Protein AF-A0ABD6RYT0-F1 (afdb_monomer_lite)

Foldseek 3Di:
DDDPDDDDDPQLVVQVVVVCVVQVVVVHDDDPVNSCCSNVDDDLDADLLLVLLVVVVVPVVDDPVVCVPVDDPVVVVVSVVSNVVVVVVDDPVCCVVVNVVSVVVSVVSVVVNVVVVVVVVPDDDDDDPDD

pLDDT: mean 78.21, std 11.62, range [45.31, 93.5]

Secondary structure (DSSP, 8-state):
----SPPPPHHHHHHHHHHHHHHHTTT----HHHHHHHHH-------HHHHHHHHHHHHHHS-TTTTBTTB-HHHHHHHHHHHHHHHHHS-HHHHHHHHHHHHHHHHHHHHHHHHHHHHHTTSPPPPP---

Radius of gyration: 20.38 Å; chains: 1; bounding box: 51×30×61 Å

Structure (mmCIF, N/CA/C/O backbone):
data_AF-A0ABD6RYT0-F1
#
_entry.id   AF-A0ABD6RYT0-F1
#
loop_
_atom_site.group_PDB
_atom_site.id
_atom_site.type_symbol
_atom_site.label_atom_id
_atom_site.label_alt_id
_atom_site.label_comp_id
_atom_site.label_asym_id
_atom_site.label_entity_id
_atom_site.label_seq_id
_atom_site.pdbx_PDB_ins_code
_atom_site.Cartn_x
_atom_site.Cartn_y
_atom_site.Cartn_z
_atom_site.occupancy
_atom_site.B_iso_or_equiv
_atom_site.auth_seq_id
_atom_site.auth_comp_id
_atom_site.auth_asym_id
_atom_site.auth_atom_id
_atom_site.pdbx_PDB_model_num
ATOM 1 N N . MET A 1 1 ? 31.212 -16.373 -21.651 1.00 52.00 1 MET A N 1
ATOM 2 C CA . MET A 1 1 ? 30.972 -14.915 -21.635 1.00 52.00 1 MET A CA 1
ATOM 3 C C . MET A 1 1 ? 30.629 -14.516 -20.212 1.00 52.00 1 MET A C 1
ATOM 5 O O . MET A 1 1 ? 29.686 -15.074 -19.669 1.00 52.00 1 MET A O 1
ATOM 9 N N . GLN A 1 2 ? 31.404 -13.629 -19.590 1.00 59.91 2 GLN A N 1
ATOM 10 C CA . GLN A 1 2 ? 30.992 -12.993 -18.336 1.00 59.91 2 GLN A CA 1
ATOM 11 C C . GLN A 1 2 ? 30.054 -11.836 -18.697 1.00 59.91 2 GLN A C 1
ATOM 13 O O . GLN A 1 2 ? 30.388 -11.012 -19.546 1.00 59.91 2 GLN A O 1
ATOM 18 N N . CYS A 1 3 ? 28.847 -11.831 -18.134 1.00 77.25 3 CYS A N 1
ATOM 19 C CA . CYS A 1 3 ? 27.912 -10.726 -18.304 1.00 77.25 3 CYS A CA 1
ATOM 20 C C . CYS A 1 3 ? 28.431 -9.524 -17.505 1.00 77.25 3 CYS A C 1
ATOM 22 O O . CYS A 1 3 ? 28.599 -9.632 -16.294 1.00 77.25 3 CYS A O 1
ATOM 24 N N . ASN A 1 4 ? 28.656 -8.388 -18.169 1.00 80.69 4 ASN A N 1
ATOM 25 C CA . ASN A 1 4 ? 29.066 -7.134 -17.518 1.00 80.69 4 ASN A CA 1
ATOM 26 C C . ASN A 1 4 ? 27.873 -6.350 -16.928 1.00 80.69 4 ASN A C 1
ATOM 28 O O . ASN A 1 4 ? 28.035 -5.222 -16.467 1.00 80.69 4 ASN A O 1
ATOM 32 N N . GLY A 1 5 ? 26.663 -6.913 -16.983 1.00 77.94 5 GLY A N 1
ATOM 33 C CA . GLY A 1 5 ? 25.451 -6.294 -16.454 1.00 77.94 5 GLY A CA 1
ATOM 34 C C . GLY A 1 5 ? 25.340 -6.421 -14.935 1.00 77.94 5 GLY A C 1
ATOM 35 O O . GLY A 1 5 ? 25.873 -7.350 -14.327 1.00 77.94 5 GLY A O 1
ATOM 36 N N . LYS A 1 6 ? 24.595 -5.501 -14.309 1.00 81.75 6 LYS A N 1
ATOM 37 C CA . LYS A 1 6 ? 24.201 -5.652 -12.902 1.00 81.75 6 LYS A CA 1
ATOM 38 C C . LYS A 1 6 ? 23.279 -6.862 -12.764 1.00 81.75 6 LYS A C 1
ATOM 40 O O . LYS A 1 6 ? 22.287 -6.972 -13.482 1.00 81.75 6 LYS A O 1
ATOM 45 N N . VAL A 1 7 ? 23.602 -7.748 -11.826 1.00 85.12 7 VAL A N 1
ATOM 46 C CA . VAL A 1 7 ? 22.748 -8.890 -11.485 1.00 85.12 7 VAL A CA 1
ATOM 47 C C . VAL A 1 7 ? 21.449 -8.372 -10.866 1.00 85.12 7 VAL A C 1
ATOM 49 O O . VAL A 1 7 ? 21.480 -7.507 -9.989 1.00 85.12 7 VAL A O 1
ATOM 52 N N . LEU A 1 8 ? 20.315 -8.897 -11.329 1.00 85.50 8 LEU A N 1
ATOM 53 C CA . LEU A 1 8 ? 19.008 -8.573 -10.766 1.00 85.50 8 LEU A CA 1
ATOM 54 C C . LEU A 1 8 ? 18.848 -9.213 -9.383 1.00 85.50 8 LEU A C 1
ATOM 56 O O . LEU A 1 8 ? 19.217 -10.368 -9.173 1.00 85.50 8 LEU A O 1
ATOM 60 N N . ASN A 1 9 ? 18.262 -8.473 -8.445 1.00 86.38 9 ASN A N 1
ATOM 61 C CA . ASN A 1 9 ? 17.861 -9.028 -7.156 1.00 86.38 9 ASN A CA 1
ATOM 62 C C . ASN A 1 9 ? 16.555 -9.841 -7.280 1.00 86.38 9 ASN A C 1
ATOM 64 O O . ASN A 1 9 ? 15.854 -9.777 -8.290 1.00 86.38 9 ASN A O 1
ATOM 68 N N . LYS A 1 10 ? 16.210 -10.604 -6.235 1.00 83.69 10 LYS A N 1
ATOM 69 C CA . LYS A 1 10 ? 15.029 -11.482 -6.239 1.00 83.69 10 LYS A CA 1
ATOM 70 C C . LYS A 1 10 ? 13.725 -10.733 -6.541 1.00 83.69 10 LYS A C 1
ATOM 72 O O . LYS A 1 10 ? 12.930 -11.205 -7.340 1.00 83.69 10 LYS A O 1
ATOM 77 N N . GLU A 1 11 ? 13.539 -9.545 -5.971 1.00 80.19 11 GLU A N 1
ATOM 78 C CA . GLU A 1 11 ? 12.341 -8.731 -6.202 1.00 80.19 11 GLU A CA 1
ATOM 79 C C . GLU A 1 11 ? 12.227 -8.279 -7.668 1.00 80.19 11 GLU A C 1
ATOM 81 O O . GLU A 1 11 ? 11.142 -8.295 -8.248 1.00 80.19 11 GLU A O 1
ATOM 86 N N . GLN A 1 12 ? 13.347 -7.899 -8.288 1.00 83.56 12 GLN A N 1
ATOM 87 C CA . GLN A 1 12 ? 13.406 -7.563 -9.712 1.00 83.56 12 GLN A CA 1
ATOM 88 C C . GLN A 1 12 ? 13.052 -8.771 -10.589 1.00 83.56 12 GLN A C 1
ATOM 90 O O . GLN A 1 12 ? 12.293 -8.620 -11.545 1.00 83.56 12 GLN A O 1
ATOM 95 N N . VAL A 1 13 ? 13.547 -9.965 -10.247 1.00 89.94 13 VAL A N 1
ATOM 96 C CA . VAL A 1 13 ? 13.215 -11.212 -10.956 1.00 89.94 13 VAL A CA 1
ATOM 97 C C . VAL A 1 13 ? 11.726 -11.545 -10.819 1.00 89.94 13 VAL A C 1
ATOM 99 O O . VAL A 1 13 ? 11.061 -11.757 -11.831 1.00 89.94 13 VAL A O 1
ATOM 102 N N . ASP A 1 14 ? 11.172 -11.499 -9.605 1.00 86.31 14 ASP A N 1
ATOM 103 C CA . ASP A 1 14 ? 9.760 -11.809 -9.341 1.00 86.31 14 ASP A CA 1
ATOM 104 C C . ASP A 1 14 ? 8.812 -10.867 -10.111 1.00 86.31 14 ASP A C 1
ATOM 106 O O . ASP A 1 14 ? 7.800 -11.300 -10.671 1.00 86.31 1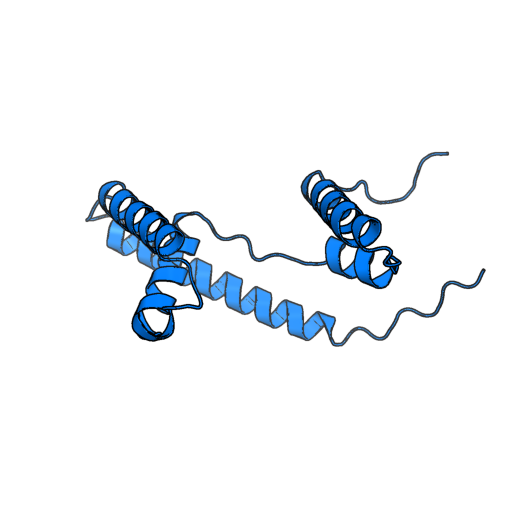4 ASP A O 1
ATOM 110 N N . LYS A 1 15 ? 9.159 -9.575 -10.211 1.00 84.00 15 LYS A N 1
ATOM 111 C CA . LYS A 1 15 ? 8.396 -8.582 -10.988 1.00 84.00 15 LYS A CA 1
ATOM 112 C C . LYS A 1 15 ? 8.401 -8.874 -12.488 1.00 84.00 15 LYS A C 1
ATOM 114 O O . LYS A 1 15 ? 7.354 -8.774 -13.131 1.00 84.00 15 LYS A O 1
ATOM 119 N N . LEU A 1 16 ? 9.554 -9.246 -13.048 1.00 89.31 16 LEU A N 1
ATOM 120 C CA . LEU A 1 16 ? 9.644 -9.656 -14.452 1.00 89.31 16 LEU A CA 1
ATOM 121 C C . LEU A 1 16 ? 8.824 -10.920 -14.706 1.00 89.31 16 LEU A C 1
ATOM 123 O O . LEU A 1 16 ? 8.090 -10.980 -15.690 1.00 89.31 16 LEU A O 1
ATOM 127 N N . GLN A 1 17 ? 8.887 -11.892 -13.795 1.00 89.56 17 GLN A N 1
ATOM 128 C CA . GLN A 1 17 ? 8.107 -13.124 -13.882 1.00 89.56 17 GLN A CA 1
ATOM 129 C C . GLN A 1 17 ? 6.600 -12.827 -13.900 1.00 89.56 17 GLN A C 1
ATOM 131 O O . GLN A 1 17 ? 5.869 -13.356 -14.737 1.00 89.56 17 GLN A O 1
ATOM 136 N N . PHE A 1 18 ? 6.135 -11.934 -13.020 1.00 84.44 18 PHE A N 1
ATOM 137 C CA . PHE A 1 18 ? 4.743 -11.486 -12.993 1.00 84.44 18 PHE A CA 1
ATOM 138 C C . PHE A 1 18 ? 4.331 -10.811 -14.306 1.00 84.44 18 PHE A C 1
ATOM 140 O O . PHE A 1 18 ? 3.269 -11.125 -14.845 1.00 84.44 18 PHE A O 1
ATOM 147 N N . MET A 1 19 ? 5.161 -9.910 -14.842 1.00 85.56 19 MET A N 1
ATOM 148 C CA . MET A 1 19 ? 4.901 -9.251 -16.124 1.00 85.56 19 MET A CA 1
ATOM 149 C C . MET A 1 19 ? 4.786 -10.279 -17.256 1.00 85.56 19 MET A C 1
ATOM 151 O O . MET A 1 19 ? 3.773 -10.304 -17.946 1.00 85.56 19 MET A O 1
ATOM 155 N N . ILE A 1 20 ? 5.757 -11.184 -17.392 1.00 88.75 20 ILE A N 1
ATOM 156 C CA . ILE A 1 20 ? 5.743 -12.239 -18.417 1.00 88.75 20 ILE A CA 1
ATOM 157 C C . ILE A 1 20 ? 4.462 -13.073 -18.313 1.00 88.75 20 ILE A C 1
ATOM 159 O O . ILE A 1 20 ? 3.759 -13.252 -19.303 1.00 88.75 20 ILE A O 1
ATOM 163 N N . ASN A 1 21 ? 4.095 -13.510 -17.107 1.00 84.88 21 ASN A N 1
ATOM 164 C CA . ASN A 1 21 ? 2.899 -14.325 -16.896 1.00 84.88 21 ASN A CA 1
ATOM 165 C C . ASN A 1 21 ? 1.598 -13.596 -17.271 1.00 84.88 21 ASN A C 1
ATOM 167 O O . ASN A 1 21 ? 0.648 -14.227 -17.725 1.00 84.88 21 ASN A O 1
ATOM 171 N N . ASN A 1 22 ? 1.526 -12.276 -17.095 1.00 79.62 22 ASN A N 1
ATOM 172 C CA . ASN A 1 22 ? 0.322 -11.510 -17.425 1.00 79.62 22 ASN A CA 1
ATOM 173 C C . ASN A 1 22 ? 0.226 -11.145 -18.909 1.00 79.62 22 ASN A C 1
ATOM 175 O O . ASN A 1 22 ? -0.880 -11.089 -19.445 1.00 79.62 22 ASN A O 1
ATOM 179 N N . TYR A 1 23 ? 1.357 -10.870 -19.556 1.00 79.62 23 TYR A N 1
ATOM 180 C CA . TYR A 1 23 ? 1.401 -10.393 -20.939 1.00 79.62 23 TYR A CA 1
ATOM 181 C C . TYR A 1 23 ? 1.364 -11.564 -21.925 1.00 79.62 23 TYR A C 1
ATOM 183 O O . TYR A 1 23 ? 0.539 -11.563 -22.840 1.00 79.62 23 TYR A O 1
ATOM 191 N N . SER A 1 24 ? 2.141 -12.623 -21.668 1.00 67.50 24 SER A N 1
ATOM 192 C CA . SER A 1 24 ? 2.161 -13.827 -22.507 1.00 67.50 24 SER A CA 1
ATOM 193 C C . SER A 1 24 ? 0.799 -14.520 -22.555 1.00 67.50 24 SER A C 1
ATOM 195 O O . SER A 1 24 ? 0.337 -14.902 -23.626 1.00 67.50 24 SER A O 1
ATOM 197 N N . ASN A 1 25 ? 0.094 -14.603 -21.421 1.00 70.75 25 ASN A N 1
ATOM 198 C CA . ASN A 1 25 ? -1.247 -15.198 -21.365 1.00 70.75 25 ASN A CA 1
ATOM 199 C C . ASN A 1 25 ? -2.320 -14.366 -22.092 1.00 70.75 25 ASN A C 1
ATOM 201 O O . ASN A 1 25 ? -3.436 -14.841 -22.285 1.00 70.75 25 ASN A O 1
ATOM 205 N N . LYS A 1 26 ? -1.997 -13.130 -22.488 1.00 78.00 26 LYS A N 1
ATOM 206 C CA . LYS A 1 26 ? -2.888 -12.215 -23.214 1.00 78.00 26 LYS A CA 1
ATOM 207 C C . LYS A 1 26 ? -2.447 -11.967 -24.660 1.00 78.00 26 LYS A C 1
ATOM 209 O O . LYS A 1 26 ? -3.053 -11.135 -25.325 1.00 78.00 26 LYS A O 1
ATOM 214 N N . GLY A 1 27 ? -1.409 -12.663 -25.138 1.00 77.62 27 GLY A N 1
ATOM 215 C CA . GLY A 1 27 ? -0.870 -12.479 -26.489 1.00 77.62 27 GLY A CA 1
ATOM 216 C C . GLY A 1 27 ? -0.315 -11.074 -26.739 1.00 77.62 27 GLY A C 1
ATOM 217 O O . GLY A 1 27 ? -0.388 -10.590 -27.863 1.00 77.62 27 GLY A O 1
ATOM 218 N N . MET A 1 28 ? 0.173 -10.400 -25.693 1.00 78.19 28 MET A N 1
ATOM 219 C CA . MET A 1 28 ? 0.727 -9.050 -25.791 1.00 78.19 28 MET A CA 1
ATOM 220 C C . MET A 1 28 ? 2.252 -9.100 -25.848 1.00 78.19 28 MET A C 1
ATOM 222 O O . MET A 1 28 ? 2.878 -9.805 -25.053 1.00 78.19 28 MET A O 1
ATOM 226 N N . ASP A 1 29 ? 2.838 -8.299 -26.735 1.00 84.75 29 ASP A N 1
ATOM 227 C CA . ASP A 1 29 ? 4.282 -8.081 -26.772 1.00 84.75 29 ASP A CA 1
ATOM 228 C C . ASP A 1 29 ? 4.749 -7.294 -25.536 1.00 84.75 29 ASP A C 1
ATOM 230 O O . ASP A 1 29 ? 4.021 -6.462 -24.990 1.00 84.75 29 ASP A O 1
ATOM 234 N N . ILE A 1 30 ? 5.978 -7.561 -25.090 1.00 82.94 30 ILE A N 1
ATOM 235 C CA . ILE A 1 30 ? 6.623 -6.851 -23.979 1.00 82.94 30 ILE A CA 1
ATOM 236 C C . ILE A 1 30 ? 7.694 -5.939 -24.570 1.00 82.94 30 ILE A C 1
ATOM 238 O O . ILE A 1 30 ? 8.675 -6.421 -25.141 1.00 82.94 30 ILE A O 1
ATOM 242 N N . CYS A 1 31 ? 7.536 -4.628 -24.416 1.00 84.12 31 CYS A N 1
ATOM 243 C CA . CYS A 1 31 ? 8.518 -3.668 -24.903 1.00 84.12 31 CYS A CA 1
ATOM 244 C C . CYS A 1 31 ? 9.648 -3.461 -23.885 1.00 84.12 31 CYS A C 1
ATOM 246 O O . CYS A 1 31 ? 9.459 -3.585 -22.674 1.00 84.12 31 CYS A O 1
ATOM 248 N N . THR A 1 32 ? 10.835 -3.063 -24.353 1.00 81.25 32 THR A N 1
ATOM 249 C CA . THR A 1 32 ? 11.958 -2.715 -23.462 1.00 81.25 32 THR A CA 1
ATOM 250 C C . THR A 1 32 ? 11.574 -1.613 -22.471 1.00 81.25 32 THR A C 1
ATOM 252 O O . THR A 1 32 ? 11.953 -1.684 -21.307 1.00 81.25 32 THR A O 1
ATOM 255 N N . CYS A 1 33 ? 10.743 -0.649 -22.881 1.00 79.50 33 CYS A N 1
ATOM 256 C CA . CYS A 1 33 ? 10.225 0.383 -21.982 1.00 79.50 33 CYS A CA 1
ATOM 257 C C . CYS A 1 33 ? 9.319 -0.181 -20.868 1.00 79.50 33 CYS A C 1
ATOM 259 O O . CYS A 1 33 ? 9.303 0.367 -19.767 1.00 79.50 33 CYS A O 1
ATOM 261 N N . ASP A 1 34 ? 8.612 -1.295 -21.096 1.00 79.75 34 ASP A N 1
ATOM 262 C CA . ASP A 1 34 ? 7.842 -1.982 -20.052 1.00 79.75 34 ASP A CA 1
ATOM 263 C C . ASP A 1 34 ? 8.764 -2.646 -19.033 1.00 79.75 34 ASP A C 1
ATOM 265 O O . ASP A 1 34 ? 8.560 -2.501 -17.827 1.00 79.75 34 ASP A O 1
ATOM 269 N N . VAL A 1 35 ? 9.816 -3.312 -19.516 1.00 84.62 35 VAL A N 1
ATOM 270 C CA . VAL A 1 35 ? 10.865 -3.913 -18.682 1.00 84.62 35 VAL A CA 1
ATOM 271 C C . VAL A 1 35 ? 11.547 -2.840 -17.834 1.00 84.62 35 VAL A C 1
ATOM 273 O O . VAL A 1 35 ? 11.646 -2.986 -16.617 1.00 84.62 35 VAL A O 1
ATOM 276 N N . GLU A 1 36 ? 11.979 -1.740 -18.449 1.00 80.88 36 GLU A N 1
ATOM 277 C CA . GLU A 1 36 ? 12.622 -0.619 -17.761 1.00 80.88 36 GLU A CA 1
ATOM 278 C C . GLU A 1 36 ? 11.694 0.007 -16.727 1.00 80.88 36 GLU A C 1
ATOM 280 O O . GLU A 1 36 ? 12.107 0.220 -15.590 1.00 80.88 36 GLU A O 1
ATOM 285 N N . ARG A 1 37 ? 10.424 0.234 -17.074 1.00 78.00 37 ARG A N 1
ATOM 286 C CA . ARG A 1 37 ? 9.412 0.718 -16.132 1.00 78.00 37 ARG A CA 1
ATOM 287 C C . ARG A 1 37 ? 9.255 -0.225 -14.944 1.00 78.00 37 ARG A C 1
ATOM 289 O O . ARG A 1 37 ? 9.202 0.238 -13.813 1.00 78.00 37 ARG A O 1
ATOM 296 N N . VAL A 1 38 ? 9.202 -1.536 -15.162 1.00 80.19 38 VAL A N 1
ATOM 297 C CA . VAL A 1 38 ? 9.062 -2.528 -14.085 1.00 80.19 38 VAL A CA 1
ATOM 298 C C . VAL A 1 38 ? 10.313 -2.596 -13.201 1.00 80.19 38 VAL A C 1
ATOM 300 O O . VAL A 1 38 ? 10.193 -2.704 -11.977 1.00 80.19 38 VAL A O 1
ATOM 303 N N . LEU A 1 39 ? 11.502 -2.508 -13.799 1.00 80.31 39 LEU A N 1
ATOM 304 C CA . LEU A 1 39 ? 12.783 -2.636 -13.103 1.00 80.31 39 LEU A CA 1
ATOM 305 C C . LEU A 1 39 ? 13.237 -1.353 -12.399 1.00 80.31 39 LEU A C 1
ATOM 307 O O . LEU A 1 39 ? 13.896 -1.445 -11.363 1.00 80.31 39 LEU A O 1
ATOM 311 N N . ASN A 1 40 ? 12.876 -0.183 -12.928 1.00 72.50 40 ASN A N 1
ATOM 312 C CA . ASN A 1 40 ? 13.235 1.125 -12.372 1.00 72.50 40 ASN A CA 1
ATOM 313 C C . ASN A 1 40 ? 12.174 1.693 -11.428 1.00 72.50 40 ASN A C 1
ATOM 315 O O . ASN A 1 40 ? 12.405 2.735 -10.811 1.00 72.50 40 ASN A O 1
ATOM 319 N N . LYS A 1 41 ? 11.021 1.029 -11.283 1.00 67.44 41 LYS A N 1
ATOM 320 C CA . LYS A 1 41 ? 9.986 1.479 -10.357 1.00 67.44 41 LYS A CA 1
ATOM 321 C C . LYS A 1 41 ? 10.471 1.334 -8.920 1.00 67.44 41 LYS A C 1
ATOM 323 O O . LYS A 1 41 ? 10.495 0.235 -8.355 1.00 67.44 41 LYS A O 1
ATOM 328 N N . GLN A 1 42 ? 10.836 2.468 -8.334 1.00 63.88 42 GLN A N 1
ATOM 329 C CA . GLN A 1 42 ? 11.005 2.588 -6.898 1.00 63.88 42 GLN A CA 1
ATOM 330 C C . GLN A 1 42 ? 9.614 2.510 -6.279 1.00 63.88 42 GLN A C 1
ATOM 332 O O . GLN A 1 42 ? 8.785 3.394 -6.465 1.00 63.88 42 GLN A O 1
ATOM 337 N N . TYR A 1 43 ? 9.329 1.405 -5.601 1.00 65.12 43 TYR A N 1
ATOM 338 C CA . TYR A 1 43 ? 8.140 1.327 -4.772 1.00 65.12 43 TYR A CA 1
ATOM 339 C C . TYR A 1 43 ? 8.495 1.875 -3.403 1.00 65.12 43 TYR A C 1
ATOM 341 O O . TYR A 1 43 ? 9.441 1.404 -2.767 1.00 65.12 43 TYR A O 1
ATOM 349 N N . MET A 1 44 ? 7.713 2.846 -2.943 1.00 80.94 44 MET A N 1
ATOM 350 C CA . MET A 1 44 ? 7.798 3.304 -1.569 1.00 80.94 44 MET A CA 1
ATOM 351 C C . MET A 1 44 ? 7.567 2.113 -0.627 1.00 80.94 44 MET A C 1
ATOM 353 O O . MET A 1 44 ? 6.516 1.467 -0.651 1.00 80.94 44 MET A O 1
ATOM 357 N N . LYS A 1 45 ? 8.569 1.795 0.198 1.00 85.62 45 LYS A N 1
ATOM 358 C CA . LYS A 1 45 ? 8.503 0.680 1.144 1.00 85.62 45 LYS A CA 1
ATOM 359 C C . LYS A 1 45 ? 8.030 1.177 2.509 1.00 85.62 45 LYS A C 1
ATOM 361 O O . LYS A 1 45 ? 8.798 1.770 3.267 1.00 85.62 45 LYS A O 1
ATOM 366 N N . LEU A 1 46 ? 6.767 0.891 2.813 1.00 88.00 46 LEU A N 1
ATOM 367 C CA . LEU A 1 46 ? 6.165 1.151 4.121 1.00 88.00 46 LEU A CA 1
ATOM 368 C C . LEU A 1 46 ? 6.216 -0.088 5.030 1.00 88.00 46 LEU A C 1
ATOM 370 O O . LEU A 1 46 ? 6.041 -1.220 4.557 1.00 88.00 46 LEU A O 1
ATOM 374 N N . THR A 1 47 ? 6.433 0.117 6.328 1.00 89.06 47 THR A N 1
ATOM 375 C CA . THR A 1 47 ? 6.311 -0.913 7.372 1.00 89.06 47 THR A CA 1
ATOM 376 C C . THR A 1 47 ? 4.842 -1.301 7.597 1.00 89.06 47 THR A C 1
ATOM 378 O O . THR A 1 47 ? 3.931 -0.696 7.030 1.00 89.06 47 THR A O 1
ATOM 381 N N . LYS A 1 48 ? 4.581 -2.344 8.401 1.00 86.38 48 LYS A N 1
ATOM 382 C CA . LYS A 1 48 ? 3.206 -2.771 8.730 1.00 86.38 48 LYS A CA 1
ATOM 383 C C . LYS A 1 48 ? 2.430 -1.640 9.422 1.00 86.38 48 LYS A C 1
ATOM 385 O O . LYS A 1 48 ? 1.324 -1.333 8.988 1.00 86.38 48 LYS A O 1
ATOM 390 N N . LEU A 1 49 ? 3.047 -1.002 10.420 1.00 86.69 49 LEU A N 1
ATOM 391 C CA . LEU A 1 49 ? 2.477 0.134 11.145 1.00 86.69 49 LEU A CA 1
ATOM 392 C C . LEU A 1 49 ? 2.220 1.321 10.209 1.00 86.69 49 LEU A C 1
ATOM 394 O O . LEU A 1 49 ? 1.109 1.837 10.154 1.00 86.69 49 LEU A O 1
ATOM 398 N N . GLU A 1 50 ? 3.209 1.684 9.388 1.00 89.19 50 GLU A N 1
ATOM 399 C CA . GLU A 1 50 ? 3.084 2.817 8.468 1.00 89.19 50 GLU A CA 1
ATOM 400 C C . GLU A 1 50 ? 1.949 2.631 7.442 1.00 89.19 50 GLU A C 1
ATOM 402 O O . GLU A 1 50 ? 1.211 3.568 7.141 1.00 89.19 50 GLU A O 1
ATOM 407 N N . LYS A 1 51 ? 1.770 1.411 6.911 1.00 88.69 51 LYS A N 1
ATOM 408 C CA . LYS A 1 51 ? 0.665 1.093 5.986 1.00 88.69 51 LYS A CA 1
ATOM 409 C C . LYS A 1 51 ? -0.697 1.260 6.642 1.00 88.69 51 LYS A C 1
ATOM 411 O O . LYS A 1 51 ? -1.627 1.736 6.001 1.00 88.69 51 LYS A O 1
ATOM 416 N N . VAL A 1 52 ? -0.811 0.829 7.894 1.00 87.12 52 VAL A N 1
ATOM 417 C CA . VAL A 1 52 ? -2.061 0.897 8.645 1.00 87.12 52 VAL A CA 1
ATOM 418 C C . VAL A 1 52 ? -2.407 2.338 8.994 1.00 87.12 52 VAL A C 1
ATOM 420 O O . VAL A 1 52 ? -3.534 2.746 8.741 1.00 87.12 52 VAL A O 1
ATOM 423 N N . ILE A 1 53 ? -1.442 3.133 9.459 1.00 86.19 53 ILE A N 1
ATOM 424 C CA . ILE A 1 53 ? -1.644 4.567 9.708 1.00 86.19 53 ILE A CA 1
ATOM 425 C C . ILE A 1 53 ? -2.093 5.281 8.426 1.00 86.19 53 ILE A C 1
ATOM 427 O O . ILE A 1 53 ? -3.099 5.990 8.433 1.00 86.19 53 ILE A O 1
ATOM 431 N N . ALA A 1 54 ? -1.412 5.038 7.300 1.00 87.69 54 ALA A N 1
ATOM 432 C CA . ALA A 1 54 ? -1.795 5.628 6.019 1.00 87.69 54 ALA A CA 1
ATOM 433 C C . ALA A 1 54 ? -3.231 5.246 5.604 1.00 87.69 54 ALA A C 1
ATOM 435 O O . ALA A 1 54 ? -3.992 6.108 5.166 1.00 87.69 54 ALA A O 1
ATOM 436 N N . LEU A 1 55 ? -3.627 3.979 5.777 1.00 86.62 55 LEU A N 1
ATOM 437 C CA . LEU A 1 55 ? -4.996 3.526 5.505 1.00 86.62 55 LEU A CA 1
ATOM 438 C C . LEU A 1 55 ? -6.021 4.176 6.439 1.00 86.62 55 LEU A C 1
ATOM 440 O O . LEU A 1 55 ? -7.073 4.586 5.962 1.00 86.62 55 LEU A O 1
ATOM 444 N N . SER A 1 56 ? -5.719 4.312 7.732 1.00 82.56 56 SER A N 1
ATOM 445 C CA . SER A 1 56 ? -6.599 4.973 8.703 1.00 82.56 56 SER A CA 1
ATOM 446 C C . SER A 1 56 ? -6.869 6.430 8.325 1.00 82.56 56 SER A C 1
ATOM 448 O O . SER A 1 56 ? -8.014 6.874 8.365 1.00 82.56 56 SER A O 1
ATOM 450 N N . ILE A 1 57 ? -5.839 7.164 7.888 1.00 83.81 57 ILE A N 1
ATOM 451 C CA . ILE A 1 57 ? -5.989 8.544 7.400 1.00 83.81 57 ILE A CA 1
ATOM 452 C C . ILE A 1 57 ? -6.910 8.583 6.173 1.00 83.81 57 ILE A C 1
ATOM 454 O O . ILE A 1 57 ? -7.819 9.408 6.115 1.00 83.81 57 ILE A O 1
ATOM 458 N N . VAL A 1 58 ? -6.713 7.673 5.213 1.00 83.62 58 VAL A N 1
ATOM 459 C CA . VAL A 1 58 ? -7.547 7.594 4.002 1.00 83.62 58 VAL A CA 1
ATOM 460 C C . VAL A 1 58 ? -8.994 7.226 4.338 1.00 83.62 58 VAL A C 1
ATOM 462 O O . VAL A 1 58 ? -9.909 7.852 3.811 1.00 83.62 58 V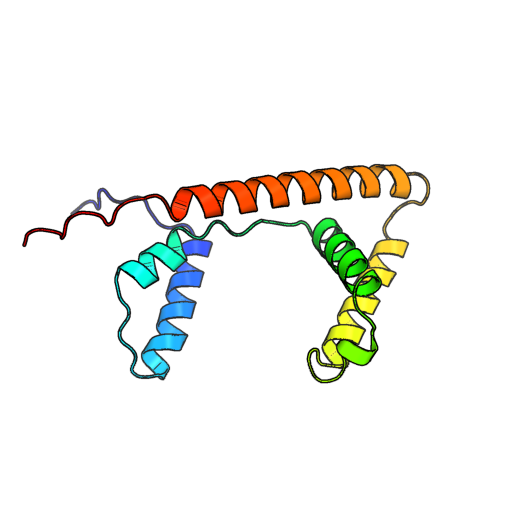AL A O 1
ATOM 465 N N . PHE A 1 59 ? -9.225 6.266 5.237 1.00 81.12 59 PHE A N 1
ATOM 466 C CA . PHE A 1 59 ? -10.572 5.897 5.682 1.00 81.12 59 PHE A CA 1
ATOM 467 C C . PHE A 1 59 ? -11.281 7.028 6.424 1.00 81.12 59 PHE A C 1
ATOM 469 O O . PHE A 1 59 ? -12.491 7.154 6.303 1.00 81.12 59 PHE A O 1
ATOM 476 N N . ASN A 1 60 ? -10.547 7.873 7.149 1.00 80.75 60 ASN A N 1
ATOM 477 C CA . ASN A 1 60 ? -11.125 9.062 7.776 1.00 80.75 60 ASN A CA 1
ATOM 478 C C . ASN A 1 60 ? -11.445 10.168 6.756 1.00 80.75 60 ASN A C 1
ATOM 480 O O . ASN A 1 60 ? -12.283 11.024 7.029 1.00 80.75 60 ASN A O 1
ATOM 484 N N . ALA A 1 61 ? -10.772 10.171 5.602 1.00 85.19 61 ALA A N 1
ATOM 485 C CA . ALA A 1 61 ? -10.954 11.169 4.552 1.00 85.19 61 ALA A CA 1
ATOM 486 C C . ALA A 1 61 ? -12.052 10.807 3.534 1.00 85.19 61 ALA A C 1
ATOM 488 O O . ALA A 1 61 ? -12.533 11.697 2.836 1.00 85.19 61 ALA A O 1
ATOM 489 N N . ILE A 1 62 ? -12.436 9.530 3.430 1.00 81.44 62 ILE A N 1
ATOM 490 C CA . ILE A 1 62 ? -13.419 9.017 2.462 1.00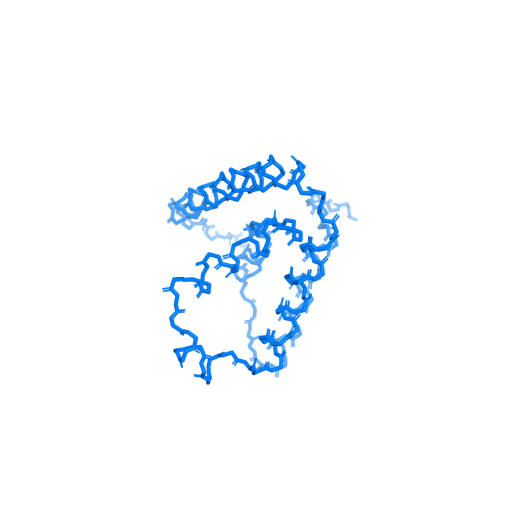 81.44 62 ILE A CA 1
ATOM 491 C C . ILE A 1 62 ? -14.626 8.453 3.217 1.00 81.44 62 ILE A C 1
ATOM 493 O O . ILE A 1 62 ? -14.455 7.688 4.164 1.00 81.44 62 ILE A O 1
ATOM 497 N N . ASP A 1 63 ? -15.854 8.770 2.790 1.00 76.75 63 ASP A N 1
ATOM 498 C CA . ASP A 1 63 ? -17.041 8.156 3.398 1.00 76.75 63 ASP A CA 1
ATOM 499 C C . ASP A 1 63 ? -17.033 6.641 3.137 1.00 76.75 63 ASP A C 1
ATOM 501 O O . ASP A 1 63 ? -16.937 6.165 2.006 1.00 76.75 63 ASP A O 1
ATOM 505 N N . THR A 1 64 ? -17.192 5.862 4.202 1.00 71.06 64 THR A N 1
ATOM 506 C CA . THR A 1 64 ? -17.351 4.403 4.155 1.00 71.06 64 THR A CA 1
ATOM 507 C C . THR A 1 64 ? -18.392 3.902 3.148 1.00 71.06 64 THR A C 1
ATOM 509 O O . THR A 1 64 ? -18.251 2.796 2.630 1.00 71.06 64 THR A O 1
ATOM 512 N N . LYS A 1 65 ? -19.416 4.703 2.832 1.00 74.19 65 LYS A N 1
ATOM 513 C CA . LYS A 1 65 ? -20.425 4.389 1.811 1.00 74.19 65 LYS A CA 1
ATOM 514 C C . LYS A 1 65 ? -19.886 4.506 0.387 1.00 74.19 65 LYS A C 1
ATOM 516 O O . LYS A 1 65 ? -20.322 3.757 -0.477 1.00 74.19 65 LYS A O 1
ATOM 521 N N . GLU A 1 66 ? -18.936 5.407 0.147 1.00 77.69 66 GLU A N 1
ATOM 522 C CA . GLU A 1 66 ? -18.256 5.565 -1.147 1.00 77.69 66 GLU A CA 1
ATOM 523 C C . GLU A 1 66 ? -17.242 4.442 -1.406 1.00 77.69 66 GLU A C 1
ATOM 525 O O . GLU A 1 66 ? -16.864 4.189 -2.546 1.00 77.69 66 GLU A O 1
ATOM 530 N N . LEU A 1 67 ? -16.828 3.721 -0.360 1.00 76.81 67 LEU A N 1
ATOM 531 C CA . LEU A 1 67 ? -16.018 2.508 -0.496 1.00 76.81 67 LEU A CA 1
ATOM 532 C C . LEU A 1 67 ? -16.850 1.288 -0.928 1.00 76.81 67 LEU A C 1
ATOM 534 O O . LEU A 1 67 ? -16.276 0.317 -1.438 1.00 76.81 67 LEU A O 1
ATOM 538 N N . ASP A 1 68 ? -18.176 1.321 -0.747 1.00 70.56 68 ASP A N 1
ATOM 539 C CA . ASP A 1 68 ? -19.066 0.219 -1.120 1.00 70.56 68 ASP A CA 1
ATOM 540 C C . ASP A 1 68 ? -19.075 0.040 -2.646 1.00 70.56 68 ASP A C 1
ATOM 542 O O . ASP A 1 68 ? -19.220 0.985 -3.417 1.00 70.56 68 ASP A O 1
ATOM 546 N N . GLY A 1 69 ? -18.841 -1.191 -3.101 1.00 76.81 69 GLY A N 1
ATOM 547 C CA . GLY A 1 69 ? -18.672 -1.515 -4.523 1.00 76.81 69 GLY A CA 1
ATOM 548 C C . GLY A 1 69 ? -17.262 -1.294 -5.094 1.00 76.81 69 GLY A C 1
ATOM 549 O O . GLY A 1 69 ? -16.939 -1.900 -6.116 1.00 76.81 69 GLY A O 1
ATOM 550 N N . HIS A 1 70 ? -16.392 -0.525 -4.428 1.00 83.00 70 HIS A N 1
ATOM 551 C CA . HIS A 1 70 ? -14.995 -0.319 -4.849 1.00 83.00 70 HIS A CA 1
ATOM 552 C C . HIS A 1 70 ? -14.006 -1.215 -4.096 1.00 83.00 70 HIS A C 1
ATOM 554 O O . HIS A 1 70 ? -13.012 -1.675 -4.667 1.00 83.00 70 HIS A O 1
ATOM 560 N N . VAL A 1 71 ? -14.291 -1.505 -2.826 1.00 81.75 71 VAL A N 1
ATOM 561 C CA . VAL A 1 71 ? -13.523 -2.444 -2.002 1.00 81.75 71 VAL A CA 1
ATOM 562 C C . VAL A 1 71 ? -14.454 -3.550 -1.515 1.00 81.75 71 VAL A C 1
ATOM 564 O O . VAL A 1 71 ? -15.559 -3.290 -1.044 1.00 81.75 71 VAL A O 1
ATOM 567 N N . SER A 1 72 ? -14.030 -4.814 -1.630 1.00 86.38 72 SER A N 1
ATOM 568 C CA . SER A 1 72 ? -14.845 -5.924 -1.131 1.00 86.38 72 SER A CA 1
ATOM 569 C C . SER A 1 72 ? -14.967 -5.867 0.394 1.00 86.38 72 SER A C 1
ATOM 571 O O . SER A 1 72 ? -13.999 -5.589 1.104 1.00 86.38 72 SER A O 1
ATOM 573 N N . LYS A 1 73 ? -16.158 -6.195 0.904 1.00 83.69 73 LYS A N 1
ATOM 574 C CA . LYS A 1 73 ? -16.454 -6.212 2.347 1.00 83.69 73 LYS A CA 1
ATOM 575 C C . LYS A 1 73 ? -15.500 -7.111 3.138 1.00 83.69 73 LYS A C 1
ATOM 577 O O . LYS A 1 73 ? -15.104 -6.758 4.241 1.00 83.69 73 LYS A O 1
ATOM 582 N N . GLU A 1 74 ? -15.089 -8.232 2.548 1.00 86.81 74 GLU A N 1
ATOM 583 C CA . GLU A 1 74 ? -14.097 -9.148 3.123 1.00 86.81 74 GLU A CA 1
ATOM 584 C C . GLU A 1 74 ? -12.741 -8.462 3.343 1.00 86.81 74 GLU A C 1
ATOM 586 O O . GLU A 1 74 ? -12.219 -8.483 4.453 1.00 86.81 74 GLU A O 1
ATOM 591 N N . LYS A 1 75 ? -12.222 -7.742 2.336 1.00 85.94 75 LYS A N 1
ATOM 592 C CA . LYS A 1 75 ? -10.955 -7.003 2.457 1.00 85.94 75 LYS A CA 1
ATOM 593 C C . LYS A 1 75 ? -11.029 -5.906 3.515 1.00 85.94 75 LYS A C 1
ATOM 595 O O . LYS A 1 75 ? -10.066 -5.715 4.250 1.00 85.94 75 LYS A O 1
ATOM 600 N N . LEU A 1 76 ? -12.155 -5.192 3.596 1.00 83.06 76 LEU A N 1
ATOM 601 C CA . LEU A 1 76 ? -12.374 -4.189 4.642 1.00 83.06 76 LEU A CA 1
ATOM 602 C C . LEU A 1 76 ? -12.370 -4.836 6.031 1.00 83.06 76 LEU A C 1
ATOM 604 O O . LEU A 1 76 ? -11.689 -4.348 6.927 1.00 83.06 76 LEU A O 1
ATOM 608 N N . SER A 1 77 ? -13.073 -5.960 6.193 1.00 85.75 77 SER A N 1
ATOM 609 C CA . SER A 1 77 ? -13.108 -6.699 7.457 1.00 85.75 77 SER A CA 1
ATOM 610 C C . SER A 1 77 ? -11.720 -7.176 7.887 1.00 85.75 77 SER A C 1
ATOM 612 O O . SER A 1 77 ? -11.360 -7.019 9.051 1.00 85.75 77 SER A O 1
ATOM 614 N N . ASP A 1 78 ? -10.918 -7.709 6.967 1.00 88.62 78 ASP A N 1
ATOM 615 C CA . ASP A 1 78 ? -9.572 -8.185 7.287 1.00 88.62 78 ASP A CA 1
ATOM 616 C C . ASP A 1 78 ? -8.622 -7.046 7.666 1.00 88.62 78 ASP A C 1
ATOM 618 O O . ASP A 1 78 ? -7.843 -7.179 8.608 1.00 88.62 78 ASP A O 1
ATOM 622 N N . VAL A 1 79 ? -8.713 -5.900 6.985 1.00 84.62 79 VAL A N 1
ATOM 623 C CA . VAL A 1 79 ? -7.920 -4.713 7.336 1.00 84.62 79 VAL A CA 1
ATOM 624 C C . VAL A 1 79 ? -8.319 -4.167 8.708 1.00 84.62 79 VAL A C 1
ATOM 626 O O . VAL A 1 79 ? -7.432 -3.839 9.493 1.00 84.62 79 VAL A O 1
ATOM 629 N N . LEU A 1 80 ? -9.615 -4.124 9.037 1.00 83.62 80 LEU A N 1
ATOM 630 C 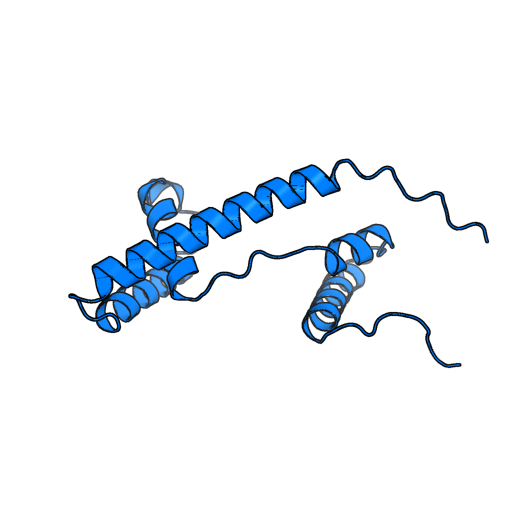CA . LEU A 1 80 ? -10.085 -3.689 10.358 1.00 83.62 80 LEU A CA 1
ATOM 631 C C . LEU A 1 80 ? -9.525 -4.566 11.485 1.00 83.62 80 LEU A C 1
ATOM 633 O O . LEU A 1 80 ? -9.014 -4.030 12.464 1.00 83.62 80 LEU A O 1
ATOM 637 N N . LYS A 1 81 ? -9.498 -5.894 11.308 1.00 86.62 81 LYS A N 1
ATOM 638 C CA . LYS A 1 81 ? -8.880 -6.812 12.284 1.00 86.62 81 LYS A CA 1
ATOM 639 C C . LYS A 1 81 ? -7.392 -6.532 12.489 1.00 86.62 81 LYS A C 1
ATOM 641 O O . LYS A 1 81 ? -6.892 -6.620 13.604 1.00 86.62 81 LYS A O 1
ATOM 646 N N . ILE A 1 82 ? -6.665 -6.206 11.416 1.00 85.19 82 ILE A N 1
ATOM 647 C CA . ILE A 1 82 ? -5.238 -5.863 11.507 1.00 85.19 82 ILE A CA 1
ATOM 648 C C . ILE A 1 82 ? -5.046 -4.559 12.290 1.00 85.19 82 ILE A C 1
ATOM 650 O O . ILE A 1 82 ? -4.100 -4.464 13.070 1.00 85.19 82 ILE A O 1
ATOM 654 N N . ILE A 1 83 ? -5.925 -3.572 12.085 1.00 82.25 83 ILE A N 1
ATOM 655 C CA . ILE A 1 83 ? -5.906 -2.301 12.821 1.00 82.25 83 ILE A CA 1
ATOM 656 C C . ILE A 1 83 ? -6.137 -2.549 14.315 1.00 82.25 83 ILE A C 1
ATOM 658 O O . ILE A 1 83 ? -5.391 -2.022 15.133 1.00 82.25 83 ILE A O 1
ATOM 662 N N . GLU A 1 84 ? -7.138 -3.354 14.669 1.00 81.62 84 GLU A N 1
ATOM 663 C CA . GLU A 1 84 ? -7.452 -3.699 16.062 1.00 81.62 84 GLU A CA 1
ATOM 664 C C . GLU A 1 84 ? -6.298 -4.448 16.738 1.00 81.62 84 GLU A C 1
ATOM 666 O O . 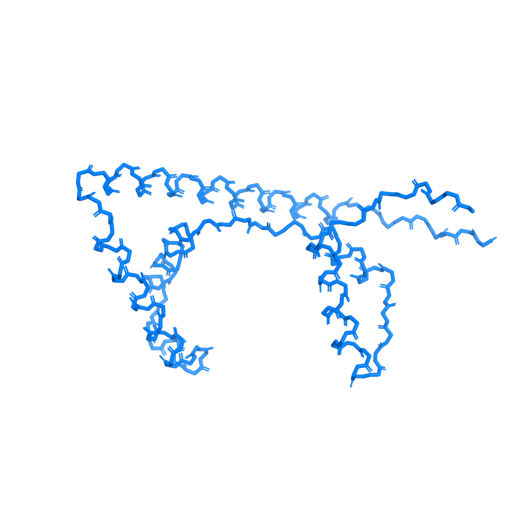GLU A 1 84 ? -5.835 -4.021 17.790 1.00 81.62 84 GLU A O 1
ATOM 671 N N . ALA A 1 85 ? -5.760 -5.489 16.096 1.00 83.19 85 ALA A N 1
ATOM 672 C CA . ALA A 1 85 ? -4.643 -6.257 16.645 1.00 83.19 85 ALA A CA 1
ATOM 673 C C . ALA A 1 85 ? -3.387 -5.397 16.868 1.00 83.19 85 ALA A C 1
ATOM 675 O O . ALA A 1 85 ? -2.689 -5.560 17.862 1.00 83.19 85 ALA A O 1
ATOM 676 N N . LEU A 1 86 ? -3.101 -4.452 15.967 1.00 79.06 86 LEU A N 1
ATOM 677 C CA . LEU A 1 86 ? -1.971 -3.537 16.142 1.00 79.06 86 LEU A CA 1
ATOM 678 C C . LEU A 1 86 ? -2.167 -2.575 17.315 1.00 79.06 86 LEU A C 1
ATOM 680 O O . LEU A 1 86 ? -1.193 -2.266 17.987 1.00 79.06 86 LEU A O 1
ATOM 684 N N . LYS A 1 87 ? -3.398 -2.123 17.579 1.00 73.25 87 LYS A N 1
ATOM 685 C CA . LYS A 1 87 ? -3.688 -1.290 18.757 1.00 73.25 87 LYS A CA 1
ATOM 686 C C . LYS A 1 87 ? -3.446 -2.040 20.065 1.00 73.25 87 LYS A C 1
ATOM 688 O O . LYS A 1 87 ? -3.043 -1.426 21.039 1.00 73.25 87 LYS A O 1
ATOM 693 N N . GLU A 1 88 ? -3.678 -3.350 20.086 1.00 75.62 88 GLU A N 1
ATOM 694 C CA . GLU A 1 88 ? -3.400 -4.189 21.259 1.00 75.62 88 GLU A CA 1
ATOM 695 C C . GLU A 1 88 ? -1.901 -4.499 21.437 1.00 75.62 88 GLU A C 1
ATOM 697 O O . GLU A 1 88 ? -1.453 -4.739 22.556 1.00 75.62 88 GLU A O 1
ATOM 702 N N . GLU A 1 89 ? -1.120 -4.505 20.349 1.00 73.69 89 GLU A N 1
ATOM 703 C CA . GLU A 1 89 ? 0.328 -4.776 20.365 1.00 73.69 89 GLU A CA 1
ATOM 704 C C . GLU A 1 89 ? 1.172 -3.574 20.834 1.00 73.69 89 GLU A C 1
ATOM 706 O O . GLU A 1 89 ? 2.304 -3.764 21.286 1.00 73.69 89 GLU A O 1
ATOM 711 N N . ILE A 1 90 ? 0.654 -2.350 20.714 1.00 69.50 90 ILE A N 1
ATOM 712 C CA . ILE A 1 90 ? 1.384 -1.118 21.026 1.00 69.50 90 ILE A CA 1
ATOM 713 C C . ILE A 1 90 ? 1.105 -0.713 22.482 1.00 69.50 90 ILE A C 1
ATOM 715 O O . ILE A 1 90 ? -0.037 -0.657 22.928 1.00 69.50 90 ILE A O 1
ATOM 719 N N . ASP A 1 91 ? 2.165 -0.444 23.245 1.00 66.38 91 ASP A N 1
ATOM 720 C CA . ASP A 1 91 ? 2.073 0.059 24.622 1.00 66.38 91 ASP A CA 1
ATOM 721 C C . ASP A 1 91 ? 1.548 1.502 24.615 1.00 66.38 91 ASP A C 1
ATOM 723 O O . ASP A 1 91 ? 2.115 2.331 23.913 1.00 66.38 91 ASP A O 1
ATOM 727 N N . ALA A 1 92 ? 0.506 1.820 25.389 1.00 64.44 92 ALA A N 1
ATOM 728 C CA . ALA A 1 92 ? -0.179 3.120 25.341 1.00 64.44 92 ALA A CA 1
ATOM 729 C C . ALA A 1 92 ? 0.735 4.338 25.609 1.00 64.44 92 ALA A C 1
ATOM 731 O O . ALA A 1 92 ? 0.505 5.418 25.063 1.00 64.44 92 ALA A O 1
ATOM 732 N N . ASP A 1 93 ? 1.792 4.184 26.416 1.00 60.84 93 ASP A N 1
ATOM 733 C CA . ASP A 1 93 ? 2.750 5.264 26.687 1.00 60.84 93 ASP A CA 1
ATOM 734 C C . ASP A 1 93 ? 3.775 5.416 25.548 1.00 60.84 93 ASP A C 1
ATOM 736 O O . ASP A 1 93 ? 4.280 6.513 25.298 1.00 60.84 93 ASP A O 1
ATOM 740 N N . LYS A 1 94 ? 4.068 4.331 24.819 1.00 65.06 94 LYS A N 1
ATOM 741 C CA . LYS A 1 94 ? 4.898 4.352 23.599 1.00 65.06 94 LYS A CA 1
ATOM 742 C C . LYS A 1 94 ? 4.100 4.650 22.333 1.00 65.06 94 LYS A C 1
ATOM 744 O O . LYS A 1 94 ? 4.690 5.122 21.365 1.00 65.06 94 LYS A O 1
ATOM 749 N N . GLU A 1 95 ? 2.787 4.434 22.356 1.00 66.94 95 GLU A N 1
ATOM 750 C CA . GLU A 1 95 ? 1.849 4.624 21.248 1.00 66.94 95 GLU A CA 1
ATOM 751 C C . GLU A 1 95 ? 1.991 6.024 20.674 1.00 66.94 95 GLU A C 1
ATOM 753 O O . GLU A 1 95 ? 2.234 6.181 19.483 1.00 66.94 95 GLU A O 1
ATOM 758 N N . LEU A 1 96 ? 1.976 7.040 21.539 1.00 69.25 96 LEU A N 1
ATOM 759 C CA . LEU A 1 96 ? 2.051 8.430 21.108 1.00 69.25 96 LEU A CA 1
ATOM 760 C C . LEU A 1 96 ? 3.383 8.781 20.423 1.00 69.25 96 LEU A C 1
ATOM 762 O O . LEU A 1 96 ? 3.403 9.657 19.558 1.00 69.25 96 LEU A O 1
ATOM 766 N N . GLU A 1 97 ? 4.494 8.156 20.814 1.00 78.31 97 GLU A N 1
ATOM 767 C CA . GLU A 1 97 ? 5.818 8.457 20.256 1.00 78.31 97 GLU A CA 1
ATOM 768 C C . GLU A 1 97 ? 6.091 7.635 18.988 1.00 78.31 97 GLU A C 1
ATOM 770 O O . GLU A 1 97 ? 6.464 8.199 17.958 1.00 78.31 97 GLU A O 1
ATOM 775 N N . GLU A 1 98 ? 5.818 6.327 19.022 1.00 80.12 98 GLU A N 1
ATOM 776 C CA . GLU A 1 98 ? 5.969 5.425 17.874 1.00 80.12 98 GLU A CA 1
ATOM 777 C C . GLU A 1 98 ? 5.015 5.803 16.731 1.00 80.12 98 GLU A C 1
ATOM 779 O O . GLU A 1 98 ? 5.397 5.778 15.558 1.00 80.12 98 GLU A O 1
ATOM 784 N N . GLU A 1 99 ? 3.789 6.227 17.050 1.00 81.75 99 GLU A N 1
ATOM 785 C CA . GLU A 1 99 ? 2.829 6.715 16.063 1.00 81.75 99 GLU A CA 1
ATOM 786 C C . GLU A 1 99 ? 3.303 8.027 15.426 1.00 81.75 99 GLU A C 1
ATOM 788 O O . GLU A 1 99 ? 3.235 8.176 14.203 1.00 81.75 99 GLU A O 1
ATOM 793 N N . LYS A 1 100 ? 3.818 8.983 16.211 1.00 85.06 100 LYS A N 1
ATOM 794 C CA . LYS A 1 100 ? 4.368 10.239 15.668 1.00 85.06 100 LYS A CA 1
ATOM 795 C C . LYS A 1 100 ? 5.565 9.988 14.764 1.00 85.06 100 LYS A C 1
ATOM 797 O O . LYS A 1 100 ? 5.639 10.569 13.680 1.00 85.06 100 LYS A O 1
ATOM 802 N N . GLU A 1 101 ? 6.488 9.125 15.178 1.00 88.81 101 GLU A N 1
ATOM 803 C CA . GLU A 1 101 ? 7.643 8.764 14.361 1.00 88.81 101 GLU A CA 1
ATOM 804 C C . GLU A 1 101 ? 7.197 8.094 13.053 1.00 88.81 101 GLU A C 1
ATOM 806 O O . GLU A 1 101 ? 7.665 8.460 11.971 1.00 88.81 101 GLU A O 1
ATOM 811 N N . ALA A 1 102 ? 6.228 7.177 13.120 1.00 88.31 102 ALA A N 1
ATOM 812 C CA . ALA A 1 102 ? 5.665 6.538 11.938 1.00 88.31 102 ALA A CA 1
ATOM 813 C C . ALA A 1 102 ? 4.984 7.548 10.998 1.00 88.31 102 ALA A C 1
ATOM 815 O O . ALA A 1 102 ? 5.188 7.474 9.785 1.00 88.31 102 ALA A O 1
ATOM 816 N N . HIS A 1 103 ? 4.248 8.532 11.525 1.00 87.81 103 HIS A N 1
ATOM 817 C CA . HIS A 1 103 ? 3.681 9.620 10.723 1.00 87.81 103 HIS A CA 1
ATOM 818 C C . HIS A 1 103 ? 4.763 10.422 9.991 1.00 87.81 103 HIS A C 1
ATOM 820 O O . HIS A 1 103 ? 4.666 10.616 8.778 1.00 87.81 103 HIS A O 1
ATOM 826 N N . LEU A 1 104 ? 5.810 10.857 10.699 1.00 92.12 104 LEU A N 1
ATOM 827 C CA . LEU A 1 104 ? 6.919 11.607 10.101 1.00 92.12 104 LEU A CA 1
ATOM 828 C C . LEU A 1 104 ? 7.637 10.786 9.023 1.00 92.12 104 LEU A C 1
ATOM 830 O O . LEU A 1 104 ? 7.940 11.300 7.944 1.00 92.12 104 LEU A O 1
ATOM 834 N N . ASN A 1 105 ? 7.851 9.495 9.276 1.00 93.31 105 ASN A N 1
ATOM 835 C CA . ASN A 1 105 ? 8.470 8.586 8.319 1.00 93.31 105 ASN A CA 1
ATOM 836 C C . ASN A 1 105 ? 7.612 8.387 7.062 1.00 93.31 105 ASN A C 1
ATOM 838 O O . ASN A 1 105 ? 8.154 8.420 5.955 1.00 93.31 105 ASN A O 1
ATOM 842 N N . ILE A 1 106 ? 6.289 8.233 7.197 1.00 93.50 106 ILE A N 1
ATOM 843 C CA . ILE A 1 106 ? 5.370 8.177 6.047 1.00 93.50 106 ILE A CA 1
ATOM 844 C C . ILE A 1 106 ? 5.465 9.467 5.230 1.00 93.50 106 ILE A C 1
ATOM 846 O O . ILE A 1 106 ? 5.618 9.398 4.012 1.00 93.50 106 ILE A O 1
ATOM 850 N N . ILE A 1 107 ? 5.397 10.630 5.887 1.00 92.06 107 ILE A N 1
ATOM 851 C CA . ILE A 1 107 ? 5.438 11.940 5.224 1.00 92.06 107 ILE A CA 1
ATOM 852 C C . ILE A 1 107 ? 6.721 12.083 4.403 1.00 92.06 107 ILE A C 1
ATOM 854 O O . ILE A 1 107 ? 6.650 12.387 3.213 1.00 92.06 107 ILE A O 1
ATOM 858 N N . ASN A 1 108 ? 7.880 11.807 5.005 1.00 92.88 108 ASN A N 1
ATOM 859 C CA . ASN A 1 108 ? 9.165 11.899 4.314 1.00 92.88 108 ASN A CA 1
ATOM 860 C C . ASN A 1 108 ? 9.224 10.959 3.102 1.00 92.88 108 ASN A C 1
ATOM 862 O O . ASN A 1 108 ? 9.550 11.393 1.999 1.00 92.88 108 ASN A O 1
ATOM 866 N N . LYS A 1 109 ? 8.823 9.691 3.271 1.00 91.50 109 LYS A N 1
ATOM 867 C CA . LYS A 1 109 ? 8.808 8.712 2.173 1.00 91.50 109 LYS A CA 1
ATOM 868 C C . LYS A 1 109 ? 7.868 9.119 1.033 1.00 91.50 109 LYS A C 1
ATOM 870 O O . LYS A 1 109 ? 8.203 8.905 -0.132 1.00 91.50 109 LYS A O 1
ATOM 875 N N . LEU A 1 110 ? 6.709 9.703 1.346 1.00 90.19 110 LEU A N 1
ATOM 876 C CA . LEU A 1 110 ? 5.760 10.197 0.346 1.00 90.19 110 LEU A CA 1
ATOM 877 C C . LEU A 1 110 ? 6.322 11.398 -0.420 1.00 90.19 110 LEU A C 1
ATOM 879 O O . LEU A 1 110 ? 6.221 11.430 -1.645 1.00 90.19 110 LEU A O 1
ATOM 883 N N . ILE A 1 111 ? 6.942 12.355 0.277 1.00 91.44 111 ILE A N 1
ATOM 884 C CA . ILE A 1 111 ? 7.604 13.506 -0.352 1.00 91.44 111 ILE A CA 1
ATOM 885 C C . ILE A 1 111 ? 8.702 13.024 -1.303 1.00 91.44 111 ILE A C 1
ATOM 887 O O . ILE A 1 111 ? 8.708 13.417 -2.470 1.00 91.44 111 ILE A O 1
ATOM 891 N N . ASP A 1 112 ? 9.580 12.132 -0.845 1.00 88.50 112 ASP A N 1
ATOM 892 C CA . ASP A 1 112 ? 10.659 11.580 -1.667 1.00 88.50 112 ASP A CA 1
ATOM 893 C C . ASP A 1 112 ? 10.116 10.858 -2.907 1.00 88.50 112 ASP A C 1
ATOM 895 O O . ASP A 1 112 ? 10.633 11.045 -4.011 1.00 88.50 112 ASP A O 1
ATOM 899 N N . SER A 1 113 ? 9.040 10.076 -2.750 1.00 85.38 113 SER A N 1
ATOM 900 C CA . SER A 1 113 ? 8.375 9.384 -3.861 1.00 85.38 113 SER A CA 1
ATOM 901 C C . SER A 1 113 ? 7.849 10.370 -4.907 1.00 85.38 113 SER A C 1
ATOM 903 O O . SER A 1 113 ? 8.136 10.215 -6.094 1.00 85.38 113 SER A O 1
ATOM 905 N N . LEU A 1 114 ? 7.133 11.414 -4.477 1.00 85.75 114 LEU A N 1
ATOM 906 C CA . LEU A 1 114 ? 6.573 12.431 -5.373 1.00 85.75 114 LEU A CA 1
ATOM 907 C C . LEU A 1 114 ? 7.671 13.222 -6.103 1.00 85.75 114 LEU A C 1
ATOM 909 O O . LEU A 1 114 ? 7.556 13.516 -7.294 1.00 85.75 114 LEU A O 1
ATOM 913 N N . LEU A 1 115 ? 8.767 13.549 -5.411 1.00 86.50 115 LEU A N 1
ATOM 914 C CA . LEU A 1 115 ? 9.913 14.228 -6.019 1.00 86.50 115 LEU A CA 1
ATOM 915 C C . LEU A 1 115 ? 10.656 13.328 -7.016 1.00 86.50 115 LEU A C 1
ATOM 917 O O . LEU A 1 115 ? 11.111 13.809 -8.057 1.00 86.50 115 LEU A O 1
ATOM 921 N N . ALA A 1 116 ? 10.774 12.029 -6.734 1.00 79.69 116 ALA A N 1
ATOM 922 C CA . ALA A 1 116 ? 11.395 11.068 -7.639 1.00 79.69 116 ALA A CA 1
ATOM 923 C C . ALA A 1 116 ? 10.592 10.882 -8.937 1.00 79.69 116 ALA A C 1
ATOM 925 O O . ALA A 1 116 ? 11.196 10.821 -10.008 1.00 79.69 116 ALA A O 1
ATOM 926 N N . GLU A 1 117 ? 9.259 10.833 -8.858 1.00 73.06 117 GLU A N 1
ATOM 927 C CA . GLU A 1 117 ? 8.366 10.742 -10.025 1.00 73.06 117 GLU A CA 1
ATOM 928 C C . GLU A 1 117 ? 8.531 11.951 -10.954 1.00 73.06 117 GLU A C 1
ATOM 930 O O . GLU A 1 117 ? 8.808 11.782 -12.144 1.00 73.06 117 GLU A O 1
ATOM 935 N N . LYS A 1 118 ? 8.514 13.168 -10.394 1.00 73.56 118 LYS A N 1
ATOM 936 C CA . LYS A 1 118 ? 8.764 14.410 -11.144 1.00 73.56 118 LYS A CA 1
ATOM 937 C C . LYS A 1 118 ? 10.089 14.380 -11.918 1.00 73.56 118 LYS A C 1
ATOM 939 O O . LYS A 1 118 ? 10.175 14.884 -13.036 1.00 73.56 118 LYS A O 1
ATOM 944 N N . ASN A 1 119 ? 11.135 13.798 -11.333 1.00 64.88 11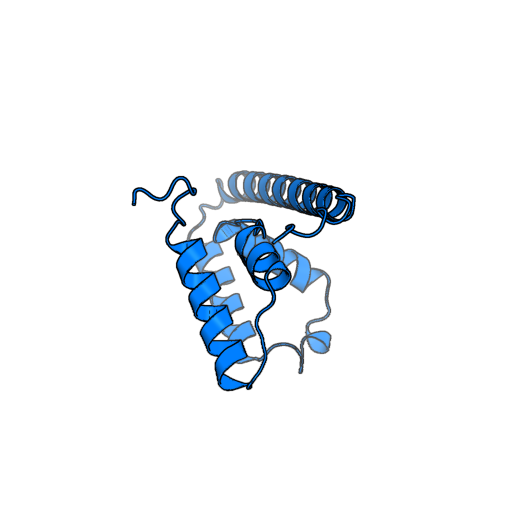9 ASN A N 1
ATOM 945 C CA . ASN A 1 119 ? 12.461 13.731 -11.951 1.00 64.88 119 ASN A CA 1
ATOM 946 C C . ASN A 1 119 ? 12.569 12.664 -13.061 1.00 64.88 119 ASN A C 1
ATOM 948 O O . ASN A 1 119 ? 13.501 12.717 -13.865 1.00 64.88 119 ASN A O 1
ATOM 952 N N . GLN A 1 120 ? 11.664 11.679 -13.113 1.00 59.00 120 GLN A N 1
ATOM 953 C CA . GLN A 1 120 ? 11.645 10.651 -14.163 1.00 59.00 120 GLN A CA 1
ATOM 954 C C . GLN A 1 120 ? 10.951 11.134 -15.439 1.00 59.00 120 GLN A C 1
ATOM 956 O O . GLN A 1 120 ? 11.410 10.800 -16.528 1.00 59.00 120 GLN A O 1
ATOM 961 N N . GLU A 1 121 ? 9.919 11.972 -15.321 1.00 55.03 121 GLU A N 1
ATOM 962 C CA . GLU A 1 121 ? 9.212 12.570 -16.466 1.00 55.03 121 GLU A CA 1
ATOM 963 C C . GLU A 1 121 ? 10.096 13.514 -17.302 1.00 55.03 121 GLU A C 1
ATOM 965 O O . GLU A 1 121 ? 9.798 13.782 -18.462 1.00 55.03 121 GLU A O 1
ATOM 970 N N . GLN A 1 122 ? 11.208 13.998 -16.736 1.00 52.31 122 GLN A N 1
ATOM 971 C CA . GLN A 1 122 ? 12.125 14.942 -17.386 1.00 52.31 122 GLN A CA 1
ATOM 972 C C . GLN A 1 122 ? 13.318 14.286 -18.100 1.00 52.31 122 GLN A C 1
ATOM 974 O O . GLN A 1 122 ? 14.152 14.995 -18.662 1.00 52.31 122 GLN A O 1
ATOM 979 N N . LYS A 1 123 ? 13.446 12.952 -18.087 1.00 48.78 123 LYS A N 1
ATOM 980 C CA . LYS A 1 123 ? 14.520 12.278 -18.831 1.00 48.78 123 LYS A CA 1
ATOM 981 C C . LYS A 1 123 ? 14.111 12.132 -20.295 1.00 48.78 123 LYS A C 1
ATOM 983 O O . LYS A 1 123 ? 13.199 11.372 -20.604 1.00 48.78 123 LYS A O 1
ATOM 988 N N . GLU A 1 124 ? 14.792 12.864 -21.180 1.00 47.12 124 GLU A N 1
ATOM 989 C CA . GLU A 1 124 ? 14.671 12.691 -22.633 1.00 47.12 124 GLU A CA 1
ATOM 990 C C . GLU A 1 124 ? 14.806 11.209 -23.028 1.00 47.12 124 GLU A C 1
ATOM 992 O O . GLU A 1 124 ? 15.584 10.475 -22.403 1.00 47.12 124 GLU A O 1
ATOM 997 N N . PRO A 1 125 ? 14.070 10.749 -24.058 1.00 47.72 125 PRO A N 1
ATOM 998 C CA . PRO A 1 125 ? 14.174 9.377 -24.526 1.00 47.72 125 PRO A CA 1
ATOM 999 C C . PRO A 1 125 ? 15.615 9.069 -24.939 1.00 47.72 125 PRO A C 1
ATOM 1001 O O . PRO A 1 125 ? 16.242 9.820 -25.689 1.00 47.72 125 PRO A O 1
ATOM 1004 N N . SER A 1 126 ? 16.133 7.941 -24.454 1.00 54.72 126 SER A N 1
ATOM 1005 C CA . SER A 1 126 ? 17.438 7.415 -24.846 1.00 54.72 126 SER A CA 1
ATOM 1006 C C . SER A 1 126 ? 17.499 7.294 -26.374 1.00 54.72 126 SER A C 1
ATOM 1008 O O . SER A 1 126 ? 16.553 6.761 -26.969 1.00 54.72 126 SER A O 1
ATOM 1010 N N . PRO A 1 127 ? 18.587 7.739 -27.031 1.00 45.31 127 PRO A N 1
ATOM 1011 C CA . PRO A 1 127 ? 18.720 7.569 -28.468 1.00 45.31 127 PRO A CA 1
ATOM 1012 C C . PRO A 1 127 ? 18.631 6.078 -28.826 1.00 45.31 127 PRO A C 1
ATOM 1014 O O . PRO A 1 127 ? 19.115 5.234 -28.064 1.00 45.31 127 PRO A O 1
ATOM 1017 N N . PRO A 1 128 ? 17.993 5.734 -29.960 1.00 48.53 128 PRO A N 1
ATOM 1018 C CA . PRO A 1 128 ? 17.765 4.347 -30.327 1.00 48.53 128 PRO A CA 1
ATOM 1019 C C . PRO A 1 128 ? 19.097 3.606 -30.428 1.00 48.53 128 PRO A C 1
ATOM 1021 O O . PRO A 1 128 ? 20.056 4.105 -31.021 1.00 48.53 128 PRO A O 1
ATOM 1024 N N . PHE A 1 129 ? 19.134 2.399 -29.858 1.00 49.47 129 PHE A N 1
ATOM 1025 C CA . PHE A 1 129 ? 20.252 1.477 -30.021 1.00 49.47 129 PHE A CA 1
ATOM 1026 C C . PHE A 1 129 ? 20.495 1.252 -31.516 1.00 49.47 129 PHE A C 1
ATOM 1028 O O . PHE A 1 129 ? 19.662 0.668 -32.215 1.00 49.47 129 PHE A O 1
ATOM 1035 N N . GLN A 1 130 ? 21.627 1.755 -32.007 1.00 49.06 130 GLN A N 1
ATOM 1036 C CA . GLN A 1 130 ? 22.091 1.476 -33.358 1.00 49.06 130 GLN A CA 1
ATOM 1037 C C . GLN A 1 130 ? 22.524 0.006 -33.413 1.00 49.06 130 GLN A C 1
ATOM 1039 O O . GLN A 1 130 ? 23.270 -0.452 -32.545 1.00 49.06 130 GLN A O 1
ATOM 1044 N N . LYS A 1 131 ? 21.958 -0.725 -34.379 1.00 50.59 131 LYS A N 1
ATOM 1045 C CA . LYS A 1 131 ? 22.227 -2.146 -34.636 1.00 50.59 131 LYS A CA 1
ATOM 1046 C C . LYS A 1 131 ? 23.614 -2.364 -35.222 1.00 50.59 131 LYS A C 1
ATOM 1048 O O . LYS A 1 131 ? 24.031 -1.512 -36.035 1.00 50.59 131 LYS A O 1
#

Sequence (131 aa):
MQCNGKVLNKEQVDKLQFMINNYSNKGMDICTCDVERVLNKQYMKLTKLEKVIALSIVFNAIDTKELDGHVSKEKLSDVLKIIEALKEEIDADKELEEEKEAHLNIINKLIDSLLAEKNQEQKEPSPPFQK

Organism: Bacillus thuringiensis (NCBI:txid1428)